Protein AF-A0A0F3M6F3-F1 (afdb_monomer)

Structure (mmCIF, N/CA/C/O backbone):
data_AF-A0A0F3M6F3-F1
#
_entry.id   AF-A0A0F3M6F3-F1
#
loop_
_atom_site.group_PDB
_atom_site.id
_atom_site.type_symbol
_atom_site.label_atom_id
_atom_site.label_alt_id
_atom_site.label_comp_id
_atom_site.label_asym_id
_atom_site.label_entity_id
_atom_site.label_seq_id
_atom_site.pdbx_PDB_ins_code
_atom_site.Cartn_x
_atom_site.Cartn_y
_atom_site.Cartn_z
_atom_site.occupancy
_atom_site.B_iso_or_equiv
_atom_site.auth_seq_id
_atom_site.auth_comp_id
_atom_site.auth_asym_id
_atom_site.auth_atom_id
_atom_site.pdbx_PDB_model_num
ATOM 1 N N . MET A 1 1 ? 4.262 8.146 -4.288 1.00 79.31 1 MET A N 1
ATOM 2 C CA . MET A 1 1 ? 5.044 7.130 -5.028 1.00 79.31 1 MET A CA 1
ATOM 3 C C . MET A 1 1 ? 5.039 5.847 -4.222 1.00 79.31 1 MET A C 1
ATOM 5 O O . MET A 1 1 ? 4.939 5.931 -3.004 1.00 79.31 1 MET A O 1
ATOM 9 N N . VAL A 1 2 ? 5.125 4.697 -4.879 1.00 81.31 2 VAL A N 1
ATOM 10 C CA . VAL A 1 2 ? 5.250 3.379 -4.246 1.00 81.31 2 VAL A CA 1
ATOM 11 C C . VAL A 1 2 ? 6.573 2.783 -4.691 1.00 81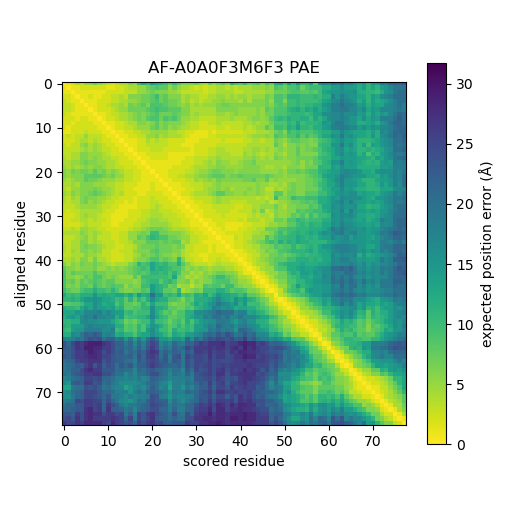.31 2 VAL A C 1
ATOM 13 O O . VAL A 1 2 ? 6.873 2.777 -5.886 1.00 81.31 2 VAL A O 1
ATOM 16 N N . PHE A 1 3 ? 7.370 2.350 -3.721 1.00 82.44 3 PHE A N 1
ATOM 17 C CA . PHE A 1 3 ? 8.645 1.693 -3.962 1.00 82.44 3 PHE A CA 1
ATOM 18 C C . PHE A 1 3 ? 8.422 0.188 -4.088 1.00 82.44 3 PHE A C 1
ATOM 20 O O . PHE A 1 3 ? 7.713 -0.408 -3.278 1.00 82.44 3 PHE A O 1
ATOM 27 N N . ASP A 1 4 ? 9.001 -0.406 -5.120 1.00 80.88 4 ASP A N 1
ATOM 28 C CA . ASP A 1 4 ? 8.996 -1.841 -5.343 1.00 80.88 4 ASP A CA 1
ATOM 29 C C . ASP A 1 4 ? 10.378 -2.406 -5.016 1.00 80.88 4 ASP A C 1
ATOM 31 O O . ASP A 1 4 ? 11.351 -2.125 -5.717 1.00 80.88 4 ASP A O 1
ATOM 35 N N . GLU A 1 5 ? 10.466 -3.171 -3.928 1.00 81.56 5 GLU A N 1
ATOM 36 C CA . GLU A 1 5 ? 11.737 -3.677 -3.403 1.00 81.56 5 GLU A CA 1
ATOM 37 C C . GLU A 1 5 ? 12.407 -4.678 -4.350 1.00 81.56 5 GLU A C 1
ATOM 39 O O . GLU A 1 5 ? 13.629 -4.658 -4.483 1.00 81.56 5 GLU A O 1
ATOM 44 N N . GLU A 1 6 ? 11.634 -5.504 -5.059 1.00 82.62 6 GLU A N 1
ATOM 45 C CA . GLU A 1 6 ? 12.185 -6.490 -5.999 1.00 82.62 6 GLU A CA 1
ATOM 46 C C . GLU A 1 6 ? 12.879 -5.811 -7.182 1.00 82.62 6 GLU A C 1
ATOM 48 O O . GLU A 1 6 ? 13.985 -6.183 -7.569 1.00 82.62 6 GLU A O 1
ATOM 53 N N . THR A 1 7 ? 12.243 -4.783 -7.750 1.00 83.44 7 THR A N 1
ATOM 54 C CA . THR A 1 7 ? 12.770 -4.088 -8.931 1.00 83.44 7 THR A CA 1
ATOM 55 C C . THR A 1 7 ? 13.625 -2.869 -8.594 1.00 83.44 7 THR A C 1
ATOM 57 O O . THR A 1 7 ? 14.205 -2.274 -9.504 1.00 83.44 7 THR A O 1
ATOM 60 N N . GLN A 1 8 ? 13.711 -2.488 -7.312 1.00 84.00 8 GLN A N 1
ATOM 61 C CA . GLN A 1 8 ? 14.368 -1.270 -6.817 1.00 84.00 8 GLN A CA 1
ATOM 62 C C . GLN A 1 8 ? 13.876 0.004 -7.530 1.00 84.00 8 GLN A C 1
ATOM 64 O O . GLN A 1 8 ? 14.621 0.970 -7.719 1.00 84.00 8 GLN A O 1
ATOM 69 N N . LYS A 1 9 ? 12.607 0.020 -7.957 1.00 84.50 9 LYS A N 1
ATOM 70 C CA . LYS A 1 9 ? 12.003 1.135 -8.701 1.00 84.50 9 LYS A CA 1
ATOM 71 C C . LYS A 1 9 ? 10.884 1.788 -7.911 1.00 84.50 9 LYS A C 1
ATOM 73 O O . LYS A 1 9 ? 10.093 1.132 -7.245 1.00 84.50 9 LYS A O 1
ATOM 78 N N . SER A 1 10 ? 10.795 3.109 -8.041 1.00 84.50 10 SER A N 1
ATOM 79 C CA . SER A 1 10 ? 9.660 3.887 -7.549 1.00 84.50 10 SER A CA 1
ATOM 80 C C . SER A 1 10 ? 8.714 4.224 -8.688 1.00 84.50 10 SER A C 1
ATOM 82 O O . SER A 1 10 ? 9.141 4.712 -9.735 1.00 84.50 10 SER A O 1
ATOM 84 N N . TRP A 1 11 ? 7.424 4.040 -8.445 1.00 86.00 11 TRP A N 1
ATOM 85 C CA . TRP A 1 11 ? 6.368 4.381 -9.387 1.00 86.00 11 TRP A CA 1
ATOM 86 C C . TRP A 1 11 ? 5.472 5.470 -8.792 1.00 86.00 11 TRP A C 1
ATOM 88 O O . TRP A 1 11 ? 5.130 5.413 -7.602 1.00 86.00 11 TRP A O 1
ATOM 98 N N . PRO A 1 12 ? 5.046 6.474 -9.575 1.00 88.38 12 PRO A N 1
ATOM 99 C CA . PRO A 1 12 ? 3.867 7.253 -9.221 1.00 88.38 12 PRO A CA 1
ATOM 100 C C . PRO A 1 12 ? 2.690 6.303 -8.987 1.00 88.38 12 PRO A C 1
ATOM 102 O O . PRO A 1 12 ? 2.581 5.270 -9.642 1.00 88.38 12 PRO A O 1
ATOM 105 N N . ALA A 1 13 ? 1.839 6.609 -8.014 1.00 88.31 13 ALA A N 1
ATOM 106 C CA . ALA A 1 13 ? 0.737 5.729 -7.661 1.00 88.31 13 ALA A CA 1
ATOM 107 C C . ALA A 1 13 ? -0.442 6.530 -7.123 1.00 88.31 13 ALA A C 1
ATOM 109 O O . ALA A 1 13 ? -0.247 7.505 -6.390 1.00 88.31 13 ALA A O 1
ATOM 110 N N . LEU A 1 14 ? -1.641 6.074 -7.471 1.00 85.88 14 LEU A N 1
ATOM 111 C CA . LEU A 1 14 ? -2.884 6.434 -6.813 1.00 85.88 14 LEU A CA 1
ATOM 112 C C . LEU A 1 14 ? -3.176 5.371 -5.751 1.00 85.88 14 LEU A C 1
ATOM 114 O O . LEU A 1 14 ? -3.354 4.197 -6.074 1.00 85.88 14 LEU A O 1
ATOM 118 N N . THR A 1 15 ? -3.234 5.789 -4.491 1.00 84.88 15 THR A N 1
ATOM 119 C CA . THR A 1 15 ? -3.587 4.910 -3.374 1.00 84.88 15 THR A CA 1
ATOM 120 C C . THR A 1 15 ? -4.970 5.277 -2.867 1.00 84.88 15 THR A C 1
ATOM 122 O O . THR A 1 15 ? -5.217 6.426 -2.507 1.00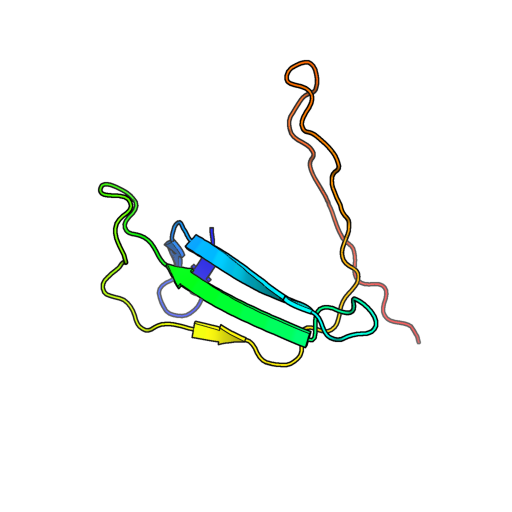 84.88 15 THR A O 1
ATOM 125 N N . ILE A 1 16 ? -5.863 4.293 -2.826 1.00 86.12 16 ILE A N 1
ATOM 126 C CA . ILE A 1 16 ? -7.207 4.420 -2.263 1.00 86.12 16 ILE A CA 1
ATOM 127 C C . ILE A 1 16 ? -7.209 3.696 -0.921 1.00 86.12 16 ILE A C 1
ATOM 129 O O . ILE A 1 16 ? -6.874 2.514 -0.866 1.00 86.12 16 ILE A O 1
ATOM 133 N N . PHE A 1 17 ? -7.594 4.390 0.147 1.00 84.88 17 PHE A N 1
ATOM 134 C CA . PHE A 1 17 ? -7.745 3.806 1.479 1.00 84.88 17 PHE A CA 1
ATOM 135 C C . PHE A 1 17 ? -9.208 3.456 1.736 1.00 84.88 17 PHE A C 1
ATOM 137 O O . PHE A 1 17 ? -10.099 4.257 1.453 1.00 84.88 17 PHE A O 1
ATOM 144 N N . VAL A 1 18 ? -9.446 2.272 2.291 1.00 85.06 18 VAL A N 1
ATOM 145 C CA . VAL A 1 18 ? -10.777 1.814 2.697 1.00 85.06 18 VAL A CA 1
ATOM 146 C C . VAL A 1 18 ? -10.901 1.995 4.201 1.00 85.06 18 VAL A C 1
ATOM 148 O O . VAL A 1 18 ? -10.010 1.582 4.944 1.00 85.06 18 VAL A O 1
ATOM 151 N N . LYS A 1 19 ? -11.996 2.618 4.638 1.00 85.88 19 LYS A N 1
ATOM 152 C CA . LYS A 1 19 ? -12.334 2.784 6.053 1.00 85.88 19 LYS A CA 1
ATOM 153 C C . LYS A 1 19 ? -13.521 1.903 6.429 1.00 85.88 19 LYS A C 1
ATOM 155 O O . LYS A 1 19 ? -14.408 1.703 5.601 1.00 85.88 19 LYS A O 1
ATOM 160 N N . ASN A 1 20 ? -13.531 1.379 7.651 1.00 83.62 20 ASN A N 1
ATOM 161 C CA . ASN A 1 20 ? -14.726 0.757 8.228 1.00 83.62 20 ASN A CA 1
ATOM 162 C C . ASN A 1 20 ? -15.698 1.821 8.781 1.00 83.62 20 ASN A C 1
ATOM 164 O O . ASN A 1 20 ? -15.423 3.020 8.728 1.00 83.62 20 ASN A O 1
ATOM 168 N N . GLU A 1 21 ? -16.831 1.377 9.329 1.00 90.25 21 GLU A N 1
ATOM 169 C CA . GLU A 1 21 ? -17.861 2.254 9.910 1.00 90.25 21 GLU A CA 1
ATOM 170 C C . GLU A 1 21 ? -17.360 3.072 11.112 1.00 90.25 21 GLU A C 1
ATOM 172 O O . GLU A 1 21 ? -17.853 4.170 11.354 1.00 90.25 21 GLU A O 1
ATOM 177 N N . ALA A 1 22 ? -16.337 2.586 11.822 1.00 86.06 22 ALA A N 1
ATOM 178 C CA . ALA A 1 22 ? -15.677 3.311 12.908 1.00 86.06 22 ALA A CA 1
ATOM 179 C C . ALA A 1 22 ? -14.669 4.370 12.408 1.00 86.06 22 ALA A C 1
ATOM 181 O O . ALA A 1 22 ? -14.069 5.085 13.209 1.00 86.06 22 ALA A O 1
ATOM 182 N N . GLY A 1 23 ? -14.472 4.490 11.089 1.00 78.88 23 GLY A N 1
ATOM 183 C CA . GLY A 1 23 ? -13.531 5.430 10.476 1.00 78.88 23 GLY A CA 1
ATOM 184 C C . GLY A 1 23 ? -12.078 4.946 10.446 1.00 78.88 23 GLY A C 1
ATOM 185 O O . GLY A 1 23 ? -11.197 5.689 10.000 1.00 78.88 23 GLY A O 1
ATOM 186 N N . GLU A 1 24 ? -11.817 3.711 10.869 1.00 80.81 24 GLU A N 1
ATOM 187 C CA . GLU A 1 24 ? -10.489 3.101 10.873 1.00 80.81 24 GLU A CA 1
ATOM 188 C C . GLU A 1 24 ? -10.121 2.634 9.466 1.00 80.81 24 GLU A C 1
ATOM 190 O O . GLU A 1 24 ? -10.936 2.022 8.773 1.00 80.81 24 GLU A O 1
ATOM 195 N N . ILE A 1 25 ? -8.885 2.886 9.034 1.00 81.69 25 ILE A N 1
ATOM 196 C CA . ILE A 1 25 ? -8.393 2.396 7.742 1.00 81.69 25 ILE A CA 1
ATOM 197 C C . ILE A 1 25 ? -8.116 0.896 7.857 1.00 81.69 25 ILE A C 1
ATOM 199 O O . ILE A 1 25 ? -7.233 0.475 8.598 1.00 81.69 25 ILE A O 1
ATOM 203 N N . THR A 1 26 ? -8.851 0.090 7.098 1.00 83.31 26 THR A N 1
ATOM 204 C CA . THR A 1 26 ? -8.787 -1.381 7.144 1.00 83.31 26 THR A CA 1
ATOM 205 C C . THR A 1 26 ? -8.048 -1.992 5.962 1.00 83.31 26 THR A C 1
ATOM 207 O O . THR A 1 26 ? -7.668 -3.161 6.009 1.00 83.31 26 THR A O 1
ATOM 210 N N . GLY A 1 27 ? -7.782 -1.205 4.921 1.00 81.50 27 GLY A N 1
ATOM 211 C CA . GLY A 1 27 ? -6.994 -1.646 3.780 1.00 81.50 27 GLY A CA 1
ATOM 212 C C . GLY A 1 27 ? -6.680 -0.517 2.812 1.00 81.50 27 GLY A C 1
ATOM 213 O O . GLY A 1 27 ? -7.197 0.599 2.927 1.00 81.50 27 GLY A O 1
ATOM 214 N N . ALA A 1 28 ? -5.835 -0.823 1.832 1.00 84.69 28 ALA A N 1
ATOM 215 C CA . ALA A 1 28 ? -5.572 0.073 0.719 1.00 84.69 28 ALA A CA 1
ATOM 216 C C . ALA A 1 28 ? -5.447 -0.685 -0.599 1.00 84.69 28 ALA A C 1
ATOM 218 O O . ALA A 1 28 ? -4.889 -1.784 -0.672 1.00 84.69 28 ALA A O 1
ATOM 219 N N . LYS A 1 29 ? -5.927 -0.045 -1.663 1.00 85.19 29 LYS A N 1
ATOM 220 C CA . LYS A 1 29 ? -5.684 -0.467 -3.036 1.00 85.19 29 LYS A CA 1
ATOM 221 C C . LYS A 1 29 ? -4.706 0.499 -3.689 1.00 85.19 29 LYS A C 1
ATOM 223 O O . LYS A 1 29 ? -4.916 1.711 -3.657 1.00 85.19 29 LYS A O 1
ATOM 228 N N . ILE A 1 30 ? -3.649 -0.046 -4.278 1.00 86.31 30 ILE A N 1
ATOM 229 C CA . ILE A 1 30 ? -2.598 0.730 -4.928 1.00 86.31 30 ILE A CA 1
ATOM 230 C C . ILE A 1 30 ? -2.691 0.508 -6.435 1.00 86.31 30 ILE A C 1
ATOM 232 O O . ILE A 1 30 ? -2.567 -0.618 -6.917 1.00 86.31 30 ILE A O 1
ATOM 236 N N . LEU A 1 31 ? -2.873 1.600 -7.174 1.00 87.56 31 LEU A N 1
ATOM 237 C CA . LEU A 1 31 ? -2.768 1.636 -8.625 1.00 87.56 31 LEU A CA 1
ATOM 238 C C . LEU A 1 31 ? -1.506 2.404 -9.014 1.00 87.56 31 LEU A C 1
ATOM 240 O O . LEU A 1 31 ? -1.431 3.625 -8.883 1.00 87.56 31 LEU A O 1
ATOM 244 N N . THR A 1 32 ? -0.511 1.688 -9.508 1.00 89.00 32 THR A N 1
ATOM 245 C CA . THR A 1 32 ? 0.718 2.262 -10.053 1.00 89.00 32 THR A CA 1
ATOM 246 C C . THR A 1 32 ? 0.471 2.888 -11.424 1.00 89.00 32 THR A C 1
ATOM 248 O O . THR A 1 32 ? -0.274 2.362 -12.253 1.00 89.00 32 THR A O 1
ATOM 251 N N . LEU A 1 33 ? 1.101 4.037 -11.660 1.00 88.88 33 LEU A N 1
ATOM 252 C CA . LEU A 1 33 ? 0.949 4.852 -12.860 1.00 88.88 33 LEU A CA 1
ATOM 253 C C . LEU A 1 33 ? 2.283 4.983 -13.594 1.00 88.88 33 LEU A C 1
ATOM 255 O O . LEU A 1 33 ? 3.358 5.021 -12.990 1.00 88.88 33 LEU A O 1
ATOM 259 N N . ASN A 1 34 ? 2.213 5.082 -14.917 1.00 88.94 34 ASN A N 1
ATOM 260 C CA . ASN A 1 34 ? 3.366 5.399 -15.743 1.00 88.94 34 ASN A CA 1
ATOM 261 C C . ASN A 1 34 ? 3.797 6.852 -15.492 1.00 88.94 34 ASN A C 1
ATOM 263 O O . ASN A 1 34 ? 2.976 7.765 -15.530 1.00 88.94 34 ASN A O 1
ATOM 267 N N . SER A 1 35 ? 5.093 7.082 -15.282 1.00 84.50 35 SER A N 1
ATOM 268 C CA . SER A 1 35 ? 5.617 8.405 -14.922 1.00 84.50 35 SER A CA 1
ATOM 269 C C . SER A 1 35 ? 5.564 9.451 -16.030 1.00 84.50 35 SER A C 1
ATOM 271 O O . SER A 1 35 ? 5.642 10.639 -15.731 1.00 84.50 35 SER A O 1
ATOM 273 N N . LYS A 1 36 ? 5.442 9.035 -17.29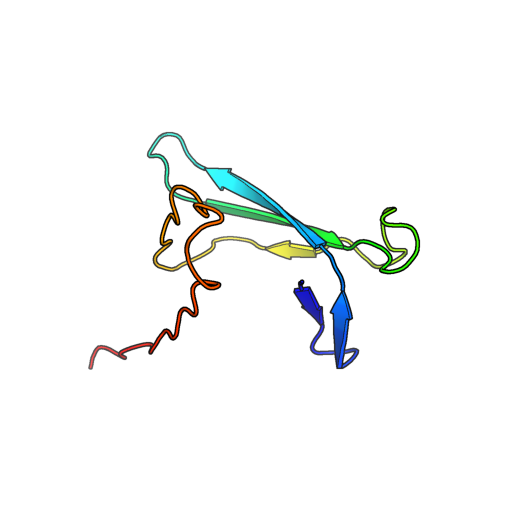4 1.00 88.44 36 LYS A N 1
ATOM 274 C CA . LYS A 1 36 ? 5.382 9.944 -18.445 1.00 88.44 36 LYS A CA 1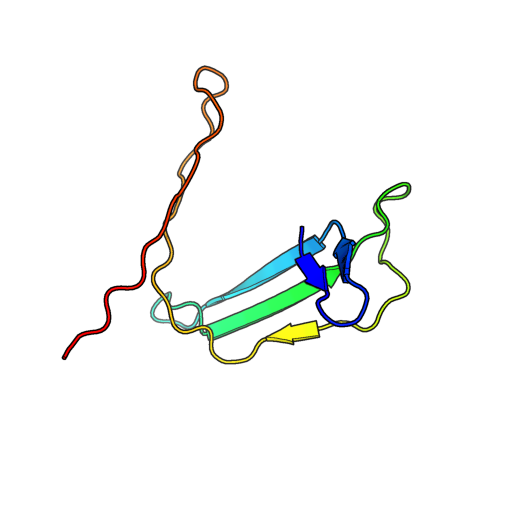
ATOM 275 C C . LYS A 1 36 ? 3.951 10.224 -18.880 1.00 88.44 36 LYS A C 1
ATOM 277 O O . LYS A 1 36 ? 3.639 11.350 -19.240 1.00 88.44 36 LYS A O 1
ATOM 282 N N . THR A 1 37 ? 3.106 9.195 -18.890 1.00 90.56 37 THR A N 1
ATOM 283 C CA . THR A 1 37 ? 1.747 9.294 -19.445 1.00 90.56 37 THR A CA 1
ATOM 284 C C . THR A 1 37 ? 0.663 9.435 -18.386 1.00 90.56 37 THR A C 1
ATOM 286 O O . THR A 1 37 ? -0.469 9.744 -18.737 1.00 90.56 37 THR A O 1
ATOM 289 N N . CYS A 1 38 ? 0.978 9.183 -17.111 1.00 83.06 38 CYS A N 1
ATOM 290 C CA . CYS A 1 38 ? 0.033 9.153 -15.988 1.00 83.06 38 CYS A CA 1
ATOM 291 C C . CYS A 1 38 ? -1.110 8.124 -16.113 1.00 83.06 38 CYS A C 1
ATOM 293 O O . CYS A 1 38 ? -1.984 8.077 -15.252 1.00 83.06 38 CYS A O 1
ATOM 295 N N . ASN A 1 39 ? -1.087 7.262 -17.132 1.00 90.25 39 ASN A N 1
ATOM 296 C CA . ASN A 1 39 ? -2.001 6.127 -17.261 1.00 90.25 39 ASN A CA 1
ATOM 297 C C . ASN A 1 39 ? -1.592 4.983 -16.323 1.00 90.25 39 ASN A C 1
ATOM 299 O O . ASN A 1 39 ? -0.475 4.977 -15.797 1.00 90.25 39 ASN A O 1
ATOM 303 N N . LYS A 1 40 ? -2.470 3.982 -16.157 1.00 87.19 40 LYS A N 1
ATOM 304 C CA . LYS A 1 40 ? -2.144 2.737 -15.443 1.00 87.19 40 LYS A CA 1
ATOM 305 C C . LYS A 1 40 ? -0.830 2.158 -15.980 1.00 87.19 40 LYS A C 1
ATOM 307 O O . LYS A 1 40 ? -0.669 1.997 -17.190 1.00 87.19 40 LYS A O 1
ATOM 312 N N . ALA A 1 41 ? 0.111 1.892 -15.080 1.00 86.25 41 ALA A N 1
ATOM 313 C CA . ALA A 1 41 ? 1.350 1.218 -15.432 1.00 86.25 41 ALA A CA 1
ATOM 314 C C . ALA A 1 41 ? 1.064 -0.255 -15.742 1.00 86.25 41 ALA A C 1
ATOM 316 O O . ALA A 1 41 ? 0.216 -0.875 -15.100 1.00 86.25 41 ALA A O 1
ATOM 317 N N . ASP A 1 42 ? 1.802 -0.814 -16.697 1.00 86.00 42 ASP A N 1
ATOM 318 C CA . ASP A 1 42 ? 1.767 -2.243 -17.016 1.00 86.00 42 ASP A CA 1
ATOM 319 C C . ASP A 1 42 ? 2.590 -3.035 -15.986 1.00 86.00 42 ASP A C 1
ATOM 321 O O . ASP A 1 42 ? 3.663 -3.567 -16.261 1.00 86.00 42 ASP A O 1
ATOM 325 N N . VAL A 1 43 ? 2.132 -2.983 -14.736 1.00 80.25 43 VAL A N 1
ATOM 326 C CA . VAL A 1 43 ? 2.666 -3.731 -13.598 1.00 80.25 43 VAL A CA 1
ATOM 327 C C . VAL A 1 43 ? 1.490 -4.325 -12.814 1.00 80.25 43 VAL A C 1
ATOM 329 O O . VAL A 1 43 ? 0.404 -3.733 -12.807 1.00 80.25 43 VAL A O 1
ATOM 332 N N . PRO A 1 44 ? 1.669 -5.474 -12.139 1.00 75.19 44 PRO A N 1
ATOM 333 C CA . PRO A 1 44 ? 0.605 -6.080 -11.345 1.00 75.19 44 PRO A CA 1
ATOM 334 C C . PRO A 1 44 ? 0.055 -5.120 -10.280 1.00 75.19 44 PRO A C 1
ATOM 336 O O . PRO A 1 44 ? 0.815 -4.431 -9.597 1.00 75.19 44 PRO A O 1
ATOM 339 N N . GLU A 1 45 ? -1.272 -5.085 -10.117 1.00 73.12 45 GLU A N 1
ATOM 340 C CA . GLU A 1 45 ? -1.897 -4.358 -9.006 1.00 73.12 45 GLU A CA 1
ATOM 341 C C . GLU A 1 45 ? -1.501 -5.007 -7.676 1.00 73.12 45 GLU A C 1
ATOM 343 O O . GLU A 1 45 ? -1.569 -6.228 -7.526 1.00 73.12 45 GLU A O 1
ATOM 348 N N . LYS A 1 46 ? -1.114 -4.183 -6.696 1.00 71.88 46 LYS A N 1
ATOM 349 C CA . LYS A 1 46 ? -0.837 -4.632 -5.329 1.00 71.88 46 LYS A CA 1
ATOM 350 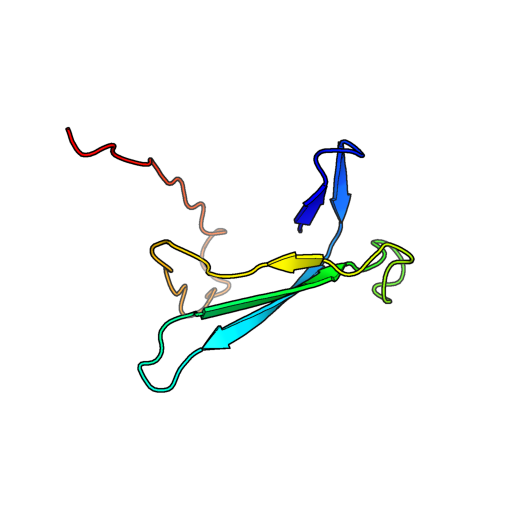C C . LYS A 1 46 ? -1.973 -4.171 -4.412 1.00 71.88 46 LYS A C 1
ATOM 352 O O . LYS A 1 46 ? -2.270 -2.979 -4.308 1.00 71.88 46 LYS A O 1
ATOM 357 N N . SER A 1 47 ? -2.600 -5.127 -3.736 1.00 66.38 47 SER A N 1
ATOM 358 C CA . SER A 1 47 ? -3.537 -4.873 -2.640 1.00 66.38 47 SER A CA 1
ATOM 359 C C . SER A 1 47 ? -2.833 -5.146 -1.323 1.00 66.38 47 SER A C 1
ATOM 361 O O . SER A 1 47 ? -2.196 -6.186 -1.165 1.00 66.38 47 SER A O 1
ATOM 363 N N . VAL A 1 48 ? -2.946 -4.213 -0.381 1.00 69.62 48 VAL A N 1
ATOM 364 C CA . VAL A 1 48 ? -2.396 -4.382 0.965 1.00 69.62 48 VAL A CA 1
ATOM 365 C C . VAL A 1 48 ? -3.560 -4.702 1.898 1.00 69.62 48 VAL A C 1
ATOM 367 O O . VAL A 1 48 ? -4.569 -3.992 1.889 1.00 69.62 48 VAL A O 1
ATOM 370 N N . GLY A 1 49 ? -3.425 -5.798 2.653 1.00 62.62 49 GLY A N 1
ATOM 371 C CA . GLY A 1 49 ? -4.361 -6.187 3.710 1.00 62.62 49 GLY A CA 1
ATOM 372 C C . GLY A 1 49 ? -4.306 -5.232 4.906 1.00 62.62 49 GLY A C 1
ATOM 373 O O . GLY A 1 49 ? -3.948 -4.067 4.754 1.00 62.62 49 GLY A O 1
ATOM 374 N N . THR A 1 50 ? -4.658 -5.720 6.096 1.00 59.50 50 THR A N 1
ATOM 375 C CA . THR A 1 50 ? -4.747 -4.922 7.329 1.00 59.50 50 THR A CA 1
ATOM 376 C C . THR A 1 50 ? -3.554 -3.978 7.501 1.00 59.50 50 THR A C 1
ATOM 378 O O . THR A 1 50 ? -2.414 -4.417 7.645 1.00 59.50 50 THR A O 1
ATOM 381 N N . ILE A 1 51 ? -3.821 -2.671 7.498 1.00 66.25 51 ILE A N 1
ATOM 382 C CA . ILE A 1 51 ? -2.802 -1.641 7.707 1.00 66.25 51 ILE A CA 1
ATOM 383 C C . ILE A 1 51 ? -2.792 -1.295 9.194 1.00 66.25 51 ILE A C 1
ATOM 385 O O . ILE A 1 51 ? -3.691 -0.619 9.682 1.00 66.25 51 ILE A O 1
ATOM 389 N N . SER A 1 52 ? -1.780 -1.758 9.926 1.00 60.41 52 SER A N 1
ATOM 390 C CA . SER A 1 52 ? -1.579 -1.391 11.330 1.00 60.41 52 SER A CA 1
ATOM 391 C C . SER A 1 52 ? -0.661 -0.171 11.436 1.00 60.41 52 SER A C 1
ATOM 393 O O . SER A 1 52 ? 0.503 -0.240 11.038 1.00 60.41 52 SER A O 1
ATOM 395 N N . GLY A 1 53 ? -1.151 0.939 11.988 1.00 62.81 53 GLY A N 1
ATOM 396 C CA . GLY A 1 53 ? -0.344 2.138 12.219 1.00 62.81 53 GLY A CA 1
ATOM 397 C C . GLY A 1 53 ? -1.174 3.357 12.614 1.00 62.81 53 GLY A C 1
ATOM 398 O O . GLY A 1 53 ? -2.401 3.319 12.612 1.00 62.81 53 GLY A O 1
ATOM 399 N N . SER A 1 54 ? -0.495 4.452 12.953 1.00 61.78 54 SER A N 1
ATOM 400 C CA . SER A 1 54 ? -1.128 5.753 13.180 1.00 61.78 54 SER A CA 1
ATOM 401 C C . SER A 1 54 ? -1.135 6.554 11.882 1.00 61.78 54 SER A C 1
ATOM 403 O O . SER A 1 54 ? -0.092 6.722 11.251 1.00 61.78 54 SER A O 1
ATOM 405 N N . PHE A 1 55 ? -2.297 7.076 11.502 1.00 67.75 55 PHE A N 1
ATOM 406 C CA . PHE A 1 55 ? -2.424 7.990 10.371 1.00 67.75 55 PHE A CA 1
ATOM 407 C C . PHE A 1 55 ? -2.430 9.430 10.883 1.00 67.75 55 PHE A C 1
ATOM 409 O O . PHE A 1 55 ? -3.109 9.740 11.859 1.00 67.75 55 PHE A O 1
ATOM 416 N N . ALA A 1 56 ? -1.674 10.304 10.221 1.00 63.75 56 ALA A N 1
ATOM 417 C CA . ALA A 1 56 ? -1.730 11.741 10.443 1.00 63.75 56 ALA A CA 1
ATOM 418 C C . ALA A 1 56 ? -2.433 12.388 9.246 1.00 63.75 56 ALA A C 1
ATOM 420 O O . ALA A 1 56 ? -2.013 12.202 8.103 1.00 63.75 56 ALA A O 1
ATOM 421 N N . GLU A 1 57 ? -3.505 13.131 9.503 1.00 61.41 57 GLU A N 1
ATOM 422 C CA . GLU A 1 57 ? -4.153 13.950 8.485 1.00 61.41 57 GLU A CA 1
ATOM 423 C C . GLU A 1 57 ? -3.430 15.297 8.387 1.00 61.41 57 GLU A C 1
ATOM 425 O O . GLU A 1 57 ? -3.284 16.008 9.380 1.00 61.41 57 GLU A O 1
ATOM 430 N N . ILE A 1 58 ? -2.975 15.657 7.185 1.00 64.88 58 ILE A N 1
ATOM 431 C CA . ILE 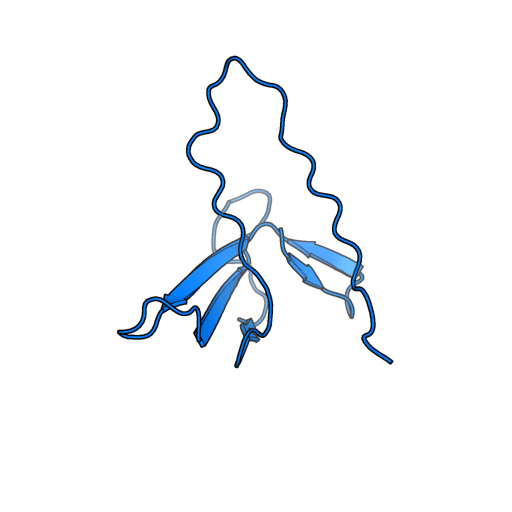A 1 58 ? -2.456 16.998 6.904 1.00 64.88 58 ILE A CA 1
ATOM 432 C C . ILE A 1 58 ? -3.591 17.792 6.258 1.00 64.88 58 ILE A C 1
ATOM 434 O O . ILE A 1 58 ? -3.781 17.752 5.041 1.00 64.88 58 ILE A O 1
ATOM 438 N N . ALA A 1 59 ? -4.368 18.501 7.074 1.00 55.31 59 ALA A N 1
ATOM 439 C CA . ALA A 1 59 ? -5.396 19.401 6.573 1.00 55.31 59 ALA A CA 1
ATOM 440 C C . ALA A 1 59 ? -4.728 20.630 5.928 1.00 55.31 59 ALA A C 1
ATOM 442 O O . ALA A 1 59 ? -4.139 21.460 6.611 1.00 55.31 59 ALA A O 1
ATOM 443 N N . GLN A 1 60 ? -4.838 20.715 4.599 1.00 52.44 60 GLN A N 1
ATOM 444 C CA . GLN A 1 60 ? -4.410 21.816 3.726 1.00 52.44 60 GLN A CA 1
ATOM 445 C C . GLN A 1 60 ? -2.901 22.118 3.682 1.00 52.44 60 GLN A C 1
ATOM 447 O O . GLN A 1 60 ? -2.327 22.762 4.558 1.00 52.44 60 GLN A O 1
ATOM 452 N N . GLN A 1 61 ? -2.282 21.813 2.534 1.00 53.69 61 GLN A N 1
ATOM 453 C CA . GLN A 1 61 ? -1.141 22.601 2.070 1.00 53.69 61 GLN A CA 1
ATOM 454 C C . GLN A 1 61 ? -1.640 24.003 1.720 1.00 53.69 61 GLN A C 1
ATOM 456 O O . GLN A 1 61 ? -2.097 24.274 0.612 1.00 53.69 61 GLN A O 1
ATOM 461 N N . ASN A 1 62 ? -1.566 24.909 2.683 1.00 53.62 62 ASN A N 1
ATOM 462 C CA . ASN A 1 62 ? -1.587 26.324 2.377 1.00 53.62 62 ASN A CA 1
ATOM 463 C C . ASN A 1 62 ? -0.311 26.621 1.564 1.00 53.62 62 ASN A C 1
ATOM 465 O O . ASN A 1 62 ? 0.795 26.334 2.022 1.00 53.62 62 ASN A O 1
ATOM 469 N N . SER A 1 63 ? -0.463 27.153 0.344 1.00 57.62 63 SER A N 1
ATOM 470 C CA . SER A 1 63 ? 0.632 27.417 -0.613 1.00 57.62 63 SER A CA 1
ATOM 471 C C . SER A 1 63 ? 1.710 28.366 -0.077 1.00 57.62 63 SER A C 1
ATOM 473 O O . SER A 1 63 ? 2.757 28.541 -0.696 1.00 57.62 63 SER A O 1
ATOM 475 N N . LYS A 1 64 ? 1.458 28.966 1.089 1.00 61.22 64 LYS A N 1
ATOM 476 C CA . LYS A 1 64 ? 2.365 29.822 1.845 1.00 61.22 64 LYS A CA 1
ATOM 477 C C . LYS A 1 64 ? 3.405 29.058 2.679 1.00 61.22 64 LYS A C 1
ATOM 479 O O . LYS A 1 64 ? 4.367 29.681 3.120 1.00 61.22 64 LYS A O 1
ATOM 484 N N . TYR A 1 65 ? 3.228 27.756 2.922 1.00 54.03 65 TYR A N 1
ATOM 485 C CA . TYR A 1 65 ? 4.121 26.965 3.778 1.00 54.03 65 TYR A CA 1
ATOM 486 C C . TYR A 1 65 ? 4.921 25.935 2.976 1.00 54.03 65 TYR A C 1
ATOM 488 O O . TYR A 1 65 ? 4.397 25.269 2.083 1.00 54.03 65 TYR A O 1
ATOM 496 N N . SER A 1 66 ? 6.204 25.803 3.325 1.00 55.97 66 SER A N 1
ATOM 497 C CA . SER A 1 66 ? 7.116 24.789 2.790 1.00 55.97 66 SER A CA 1
ATOM 498 C C . SER A 1 66 ? 6.545 23.369 2.933 1.00 55.97 66 SER A C 1
ATOM 500 O O . SER A 1 66 ? 5.756 23.117 3.848 1.00 55.97 66 SER A O 1
ATOM 502 N N . PRO A 1 67 ? 6.945 22.422 2.061 1.00 58.94 67 PRO A N 1
ATOM 503 C CA . PRO A 1 67 ? 6.503 21.035 2.149 1.00 58.94 67 PRO A CA 1
ATOM 504 C C . PRO A 1 67 ? 6.730 20.459 3.553 1.00 58.94 67 PRO A C 1
ATOM 506 O O . PRO A 1 6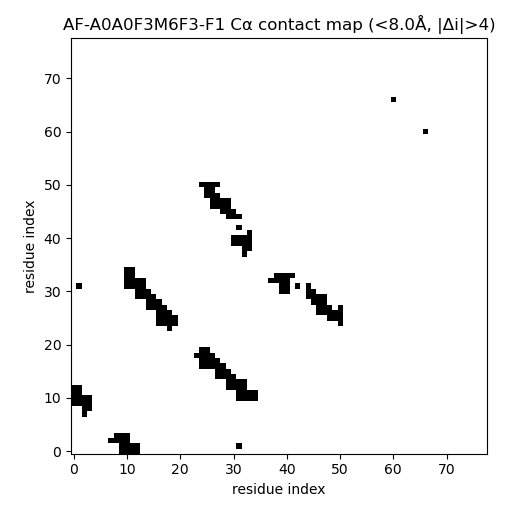7 ? 7.778 20.659 4.166 1.00 58.94 67 PRO A O 1
ATOM 509 N N . VAL A 1 68 ? 5.722 19.747 4.056 1.00 61.41 68 VAL A N 1
ATOM 510 C CA . VAL A 1 68 ? 5.772 19.084 5.360 1.00 61.41 68 VAL A CA 1
ATOM 511 C C . VAL A 1 68 ? 6.661 17.845 5.245 1.00 61.41 68 VAL A C 1
ATOM 513 O O . VAL A 1 68 ? 6.353 16.929 4.485 1.00 61.41 68 VAL A O 1
ATOM 516 N N . THR A 1 69 ? 7.741 17.798 6.025 1.00 57.03 69 THR A N 1
ATOM 517 C CA . THR A 1 69 ? 8.575 16.600 6.193 1.00 57.03 69 THR A CA 1
ATOM 518 C C . THR A 1 69 ? 8.141 15.869 7.459 1.00 57.03 69 THR A C 1
ATOM 520 O O . THR A 1 69 ? 8.286 16.398 8.559 1.00 57.03 69 THR A O 1
ATOM 523 N N . ILE A 1 70 ? 7.629 14.645 7.319 1.00 64.25 70 ILE A N 1
ATOM 524 C CA . ILE A 1 70 ? 7.291 13.776 8.454 1.00 64.25 70 ILE A CA 1
ATOM 525 C C . ILE A 1 70 ? 8.428 12.772 8.655 1.00 64.25 70 ILE A C 1
ATOM 527 O O . ILE A 1 70 ? 8.729 11.988 7.758 1.00 64.25 70 ILE A O 1
ATOM 531 N N . ILE A 1 71 ? 9.034 12.773 9.844 1.00 59.06 71 ILE A N 1
ATOM 532 C CA . ILE A 1 71 ? 10.015 11.768 10.276 1.00 59.06 71 ILE A CA 1
ATOM 533 C C . ILE A 1 71 ? 9.362 10.950 11.388 1.00 59.06 71 ILE A C 1
ATOM 535 O O . ILE A 1 71 ? 9.103 11.474 12.470 1.00 59.06 71 ILE A O 1
ATOM 539 N N . THR A 1 72 ? 9.082 9.672 11.139 1.00 59.78 72 THR A N 1
ATOM 540 C CA . THR A 1 72 ? 8.533 8.768 12.158 1.00 59.78 72 THR A CA 1
ATOM 541 C C . THR A 1 72 ? 9.631 7.881 12.741 1.00 59.78 72 THR A C 1
ATOM 543 O O . TH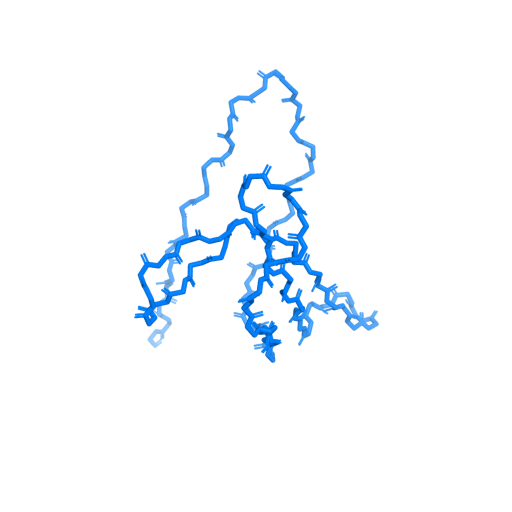R A 1 72 ? 10.538 7.429 12.043 1.00 59.78 72 THR A O 1
ATOM 546 N N . LYS A 1 73 ? 9.553 7.624 14.051 1.00 44.44 73 LYS A N 1
ATOM 547 C CA . LYS A 1 73 ? 10.395 6.654 14.758 1.00 44.44 73 LYS A CA 1
ATOM 548 C C . LYS A 1 73 ? 9.483 5.657 15.457 1.00 44.44 73 LYS A C 1
ATOM 550 O O . LYS A 1 73 ? 8.689 6.039 16.309 1.00 44.44 73 LYS A O 1
ATOM 555 N N . ILE A 1 74 ? 9.608 4.381 15.107 1.00 50.03 74 ILE A N 1
ATOM 556 C CA . ILE A 1 74 ? 8.886 3.303 15.786 1.00 50.03 74 ILE A CA 1
ATOM 557 C C . ILE A 1 74 ? 9.542 3.086 17.155 1.00 50.03 74 ILE A C 1
ATOM 559 O O . ILE A 1 74 ? 10.707 2.690 17.235 1.00 50.03 74 ILE A O 1
ATOM 563 N N . LEU A 1 75 ? 8.811 3.351 18.239 1.00 47.78 75 LEU A N 1
ATOM 564 C CA . LEU A 1 75 ? 9.226 2.978 19.591 1.00 47.78 75 LEU A CA 1
ATOM 565 C C . LEU A 1 75 ? 8.736 1.552 19.864 1.00 47.78 75 LEU A C 1
ATOM 567 O O . LEU A 1 75 ? 7.535 1.319 19.975 1.00 47.78 75 LEU A O 1
ATOM 571 N N . LYS A 1 76 ? 9.659 0.588 19.966 1.00 55.62 76 LYS A N 1
ATOM 572 C CA . LYS A 1 76 ? 9.329 -0.734 20.514 1.00 55.62 76 LYS A CA 1
ATOM 573 C C . LYS A 1 76 ? 8.991 -0.558 21.996 1.00 55.62 76 LYS A C 1
ATOM 575 O O . LYS A 1 76 ? 9.857 -0.123 22.755 1.00 55.62 76 LYS A O 1
ATOM 580 N N . GLN A 1 77 ? 7.766 -0.890 22.399 1.00 50.28 77 GLN A N 1
ATOM 581 C CA . GLN A 1 77 ? 7.462 -1.104 23.814 1.00 50.28 77 GLN A CA 1
ATOM 582 C C . GLN A 1 77 ? 8.147 -2.411 24.240 1.00 50.28 77 GLN A C 1
ATOM 584 O O . GLN A 1 77 ? 8.051 -3.413 23.530 1.00 50.28 77 GLN A O 1
ATOM 589 N N . ARG A 1 78 ? 8.938 -2.344 25.315 1.00 52.00 78 ARG A N 1
ATOM 590 C CA . ARG A 1 78 ? 9.519 -3.512 25.987 1.00 52.00 78 ARG A CA 1
ATOM 591 C C . ARG A 1 78 ? 8.536 -4.045 27.010 1.00 52.00 78 ARG A C 1
ATOM 593 O O . ARG A 1 78 ? 7.851 -3.193 27.617 1.00 52.00 78 ARG A O 1
#

Nearest PDB structures (foldseek):
  6yxy-assembly1_AY  TM=3.658E-01  e=8.513E-01  Trypanosoma brucei brucei
  7aoi-assembly1_AY  TM=3.585E-01  e=1.485E+00  Trypanosoma brucei
  3if8-assembly1_A  TM=4.249E-01  e=5.790E+00  Homo sapiens
  5jb3-assembly1_X  TM=2.904E-01  e=7.415E+00  Pyrococcus abyssi GE5
  2rhb-assembly1_F  TM=2.301E-01  e=7.888E+00  Severe acute respiratory syndrome-related coronavirus

Radius of gyration: 15.52 Å; Cα contacts (8 Å, |Δi|>4): 91; chains: 1; bounding box: 32×36×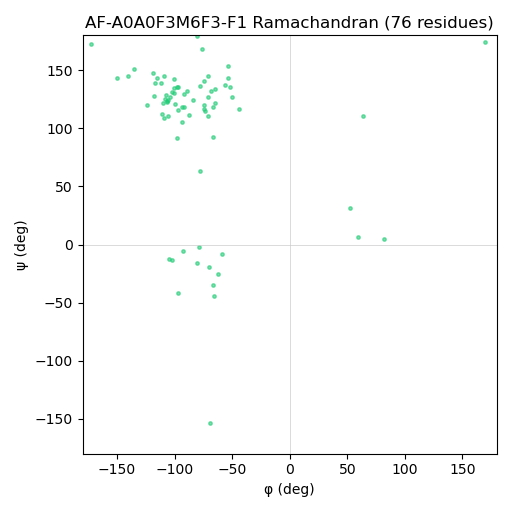45 Å

Organism: NCBI:txid1359184

pLDDT: mean 73.65, std 13.58, range [44.44, 90.56]

Secondary structure (DSSP, 8-state):
-EEETTTTEEE-EEEEEEE-TTS-EEEEEEEEB-TTT-SBPSS--EEE----S---------TTSPPPPP--------

Foldseek 3Di:
DDADPVVRDDFDWDKDFDADPVRDGFWIWIFGADPPPRHGDPDDTDTGGGDDDDDDDDDDPPVPDDDDDDDDDDDDDD

Sequence (78 aa):
MVFDEETQKSWPALTIFVKNEAGEITGAKILTLNSKTCNKADVPEKSVGTISGSFAEIAQQNSKYSPVTIITKILKQR

Solvent-accessible surface area (backbone atoms only — not comparable to full-atom values): 5364 Å² total; per-residue (Å²): 106,46,77,39,80,91,77,74,43,75,32,45,51,54,74,46,76,41,60,49,97,88,66,49,60,53,28,39,43,41,45,48,23,33,86,86,77,69,43,79,34,99,60,86,80,51,73,49,64,77,58,88,79,88,85,82,86,80,83,71,87,51,91,89,57,78,84,86,82,86,84,88,80,89,77,82,84,129

Mean predicted aligned error: 10.95 Å